Protein AF-A0A929P2H0-F1 (afdb_monomer)

pLDDT: mean 74.42, std 16.36, range [36.72, 94.62]

Sequence (175 aa):
MAKYNDKKLMIVMLRQLLLFMTLFAFQLANSSLHAADTVPVEVQMPGTQPGEAALESVTRCDNCHQADSPEVTIAHDWRGSMMSHAGRDPIFWATVAIAEQDFDGSGDLCIRCHTMAAWLDGRSTPTDGSALTIADAVPKHKWDESKFHRDVDFCGSCHDVSNPVVGDLAPNNGA

Solvent-accessible surface area (backbone atoms only — not comparable to full-atom values): 10375 Å² total; per-residue (Å²): 124,70,78,64,54,55,55,51,50,52,52,52,52,51,51,52,51,50,50,50,52,53,49,51,52,48,55,61,74,66,65,72,89,74,63,29,77,59,71,45,79,91,54,64,72,84,78,90,50,59,74,73,60,83,78,77,63,67,68,74,53,36,79,80,33,43,73,85,44,97,86,53,38,60,52,53,54,44,62,34,29,68,76,52,36,37,46,55,37,66,66,53,52,55,50,38,58,50,43,33,72,77,38,69,16,45,17,34,56,52,32,45,73,38,26,42,63,41,26,24,72,57,25,29,52,30,19,76,46,80,51,55,54,69,80,53,42,56,55,99,71,86,89,55,92,44,70,58,77,80,40,75,65,52,55,38,77,71,73,58,75,57,48,91,89,56,40,83,71,45,91,70,66,94,114

Structure (mmCIF, N/CA/C/O backbone):
data_AF-A0A929P2H0-F1
#
_entry.id   AF-A0A929P2H0-F1
#
loop_
_atom_site.group_PDB
_atom_site.id
_atom_site.type_symbol
_atom_site.label_atom_id
_atom_site.label_alt_id
_atom_site.label_comp_id
_atom_site.label_asym_id
_atom_site.label_entity_id
_atom_site.label_seq_id
_atom_site.pdbx_PDB_ins_code
_atom_site.Cartn_x
_atom_site.Cartn_y
_atom_site.Cartn_z
_atom_site.occupancy
_atom_site.B_iso_or_equiv
_atom_site.auth_seq_id
_atom_site.auth_comp_id
_atom_site.auth_asym_id
_atom_site.auth_atom_id
_atom_site.pdbx_PDB_model_num
ATOM 1 N N . MET A 1 1 ? 1.827 6.601 69.867 1.00 50.78 1 MET A N 1
ATOM 2 C CA . MET A 1 1 ? 0.865 7.092 68.850 1.00 50.78 1 MET A CA 1
ATOM 3 C C . MET A 1 1 ? 1.348 6.970 67.394 1.00 50.78 1 MET A C 1
ATOM 5 O O . MET A 1 1 ? 0.501 7.030 66.518 1.00 50.78 1 MET A O 1
ATOM 9 N N . ALA A 1 2 ? 2.631 6.704 67.095 1.00 55.69 2 ALA A N 1
ATOM 10 C CA . ALA A 1 2 ? 3.133 6.606 65.709 1.00 55.69 2 ALA A CA 1
ATOM 11 C C . ALA A 1 2 ? 2.610 5.395 64.890 1.00 55.69 2 ALA A C 1
ATOM 13 O O . ALA A 1 2 ? 2.230 5.546 63.736 1.00 55.69 2 ALA A O 1
ATOM 14 N N . LYS A 1 3 ? 2.457 4.214 65.510 1.00 52.88 3 LYS A N 1
ATOM 15 C CA . LYS A 1 3 ? 2.083 2.946 64.833 1.00 52.88 3 LYS A CA 1
ATOM 16 C C . LYS A 1 3 ? 0.684 2.907 64.180 1.00 52.88 3 LYS A C 1
ATOM 18 O O . LYS A 1 3 ? 0.404 2.007 63.392 1.00 52.88 3 LYS A O 1
ATOM 23 N N . TYR A 1 4 ? -0.223 3.820 64.548 1.00 52.56 4 TYR A N 1
ATOM 24 C CA . TYR A 1 4 ? -1.587 3.889 63.990 1.00 52.56 4 TYR A CA 1
ATOM 25 C C . TYR A 1 4 ? -1.632 4.673 62.666 1.00 52.56 4 TYR A C 1
ATOM 27 O O . TYR A 1 4 ? -2.486 4.401 61.822 1.00 52.56 4 TYR A O 1
ATOM 35 N N . ASN A 1 5 ? -0.682 5.594 62.457 1.00 62.22 5 ASN A N 1
ATOM 36 C CA . ASN A 1 5 ? -0.565 6.377 61.227 1.00 62.22 5 ASN A CA 1
ATOM 37 C C . ASN A 1 5 ? -0.009 5.540 60.066 1.00 62.22 5 ASN A C 1
ATOM 39 O O . ASN A 1 5 ? -0.516 5.648 58.954 1.00 62.22 5 ASN A O 1
ATOM 43 N N . ASP A 1 6 ? 0.931 4.631 60.338 1.00 69.94 6 ASP A N 1
ATOM 44 C CA . ASP A 1 6 ? 1.551 3.783 59.308 1.00 69.94 6 ASP A CA 1
ATOM 45 C C . ASP A 1 6 ? 0.556 2.800 58.683 1.00 69.94 6 ASP A C 1
ATOM 47 O O . ASP A 1 6 ? 0.552 2.587 57.474 1.00 69.94 6 ASP A O 1
ATOM 51 N N . LYS A 1 7 ? -0.358 2.239 59.486 1.00 74.81 7 LYS A N 1
ATOM 52 C CA . LYS A 1 7 ? -1.407 1.340 58.977 1.00 74.81 7 LYS A CA 1
ATOM 53 C C . LYS A 1 7 ? -2.409 2.077 58.092 1.00 74.81 7 LYS A C 1
ATOM 55 O O . LYS A 1 7 ? -2.827 1.537 57.073 1.00 74.81 7 LYS A O 1
ATOM 60 N N . LYS A 1 8 ? -2.789 3.305 58.463 1.00 77.19 8 LYS A N 1
ATOM 61 C CA . LYS A 1 8 ? -3.662 4.148 57.633 1.00 77.19 8 LYS A CA 1
ATOM 62 C C . LYS A 1 8 ? -2.970 4.538 56.331 1.00 77.19 8 LYS A C 1
ATOM 64 O O . LYS A 1 8 ? -3.594 4.432 55.281 1.00 77.19 8 LYS A O 1
ATOM 69 N N . LEU A 1 9 ? -1.694 4.913 56.395 1.00 78.31 9 LEU A N 1
ATOM 70 C CA . LEU A 1 9 ? -0.891 5.228 55.217 1.00 78.31 9 LEU A CA 1
ATOM 71 C C . LEU A 1 9 ? -0.779 4.016 54.280 1.00 78.31 9 LEU A C 1
ATOM 73 O O . LEU A 1 9 ? -1.055 4.137 53.093 1.00 78.31 9 LEU A O 1
ATOM 77 N N . MET A 1 10 ? -0.506 2.827 54.824 1.00 80.81 10 MET A N 1
ATOM 78 C CA . MET A 1 10 ? -0.434 1.578 54.061 1.00 80.81 10 MET A CA 1
ATOM 79 C C . MET A 1 10 ? -1.774 1.212 53.400 1.00 80.81 10 MET A C 1
ATOM 81 O O . MET A 1 10 ? -1.793 0.787 52.249 1.00 80.81 10 MET A O 1
ATOM 85 N N . ILE A 1 11 ? -2.906 1.421 54.083 1.00 85.25 11 ILE A N 1
ATOM 86 C CA . ILE A 1 11 ? -4.246 1.192 53.512 1.00 85.25 11 ILE A CA 1
ATOM 87 C C . ILE A 1 11 ? -4.551 2.193 52.387 1.00 85.25 11 ILE A C 1
ATOM 89 O O . ILE A 1 11 ? -5.137 1.808 51.375 1.00 85.25 11 ILE A O 1
ATOM 93 N N . VAL A 1 12 ? -4.158 3.462 52.536 1.00 84.00 12 VAL A N 1
ATOM 94 C CA . VAL A 1 12 ? -4.333 4.488 51.494 1.00 84.00 12 VAL A CA 1
ATOM 95 C C . VAL A 1 12 ? -3.476 4.166 50.268 1.00 84.00 12 VAL A C 1
ATOM 97 O O . VAL A 1 12 ? -3.999 4.178 49.156 1.00 84.00 12 VAL A O 1
ATOM 100 N N . MET A 1 13 ? -2.210 3.788 50.462 1.00 83.44 13 MET A N 1
ATOM 101 C CA . MET A 1 13 ? -1.314 3.377 49.375 1.00 83.44 13 MET A CA 1
ATOM 102 C C . MET A 1 13 ? -1.819 2.120 48.657 1.00 83.44 13 MET A C 1
ATOM 104 O O . MET A 1 13 ? -1.837 2.087 47.431 1.00 83.44 13 MET A O 1
ATOM 108 N N . LEU A 1 14 ? -2.297 1.111 49.395 1.00 86.88 14 LEU A N 1
ATOM 109 C CA . LEU A 1 14 ? -2.841 -0.116 48.807 1.00 86.88 14 LEU A CA 1
ATOM 110 C C . LEU A 1 14 ? -4.115 0.157 47.993 1.00 86.88 14 LEU A C 1
ATOM 112 O O . LEU A 1 14 ? -4.279 -0.394 46.910 1.00 86.88 14 LEU A O 1
ATOM 116 N N . ARG A 1 15 ? -4.998 1.045 48.471 1.00 88.50 15 ARG A N 1
ATOM 117 C CA . ARG A 1 15 ? -6.193 1.474 47.725 1.00 88.50 15 ARG A CA 1
ATOM 118 C C . ARG A 1 15 ? -5.843 2.236 46.451 1.00 88.50 15 ARG A C 1
ATOM 120 O O . ARG A 1 15 ? -6.464 1.987 45.426 1.00 88.50 15 ARG A O 1
ATOM 127 N N . GLN A 1 16 ? -4.866 3.140 46.508 1.00 85.69 16 GLN A N 1
ATOM 128 C CA . GLN A 1 16 ? -4.394 3.868 45.328 1.00 85.69 16 GLN A CA 1
ATOM 129 C C . GLN A 1 16 ? -3.758 2.922 44.307 1.00 85.69 16 GLN A C 1
ATOM 131 O O . GLN A 1 16 ? -4.067 3.020 43.125 1.00 85.69 16 GLN A O 1
ATOM 136 N N . LEU A 1 17 ? -2.943 1.965 44.760 1.00 89.56 17 LEU A N 1
ATOM 137 C CA . LEU A 1 17 ? -2.335 0.954 43.896 1.00 89.56 17 LEU A CA 1
ATOM 138 C C . LEU A 1 17 ? -3.397 0.077 43.216 1.00 89.56 17 LEU A C 1
ATOM 140 O O . LEU A 1 17 ? -3.324 -0.152 42.013 1.00 89.56 17 LEU A O 1
ATOM 144 N N . LEU A 1 18 ? -4.404 -0.374 43.973 1.00 92.44 18 LEU A N 1
ATOM 145 C CA . LEU A 1 18 ? -5.523 -1.151 43.438 1.00 92.44 18 LEU A CA 1
ATOM 146 C C . LEU A 1 18 ? -6.336 -0.339 42.424 1.00 92.44 18 LEU A C 1
ATOM 148 O O . LEU A 1 18 ? -6.634 -0.860 41.357 1.00 92.44 18 LEU A O 1
ATOM 152 N N . LEU A 1 19 ? -6.626 0.936 42.707 1.00 90.50 19 LEU A N 1
ATOM 153 C CA . LEU A 1 19 ? -7.308 1.836 41.769 1.00 90.50 19 LEU A CA 1
ATOM 154 C C . LEU A 1 19 ? -6.516 2.012 40.467 1.00 90.50 19 LEU A C 1
ATOM 156 O O . LEU A 1 19 ? -7.084 1.863 39.386 1.00 90.50 19 LEU A O 1
ATOM 160 N N . PHE A 1 20 ? -5.208 2.263 40.557 1.00 92.00 20 PHE A N 1
ATOM 161 C CA . PHE A 1 20 ? -4.336 2.371 39.385 1.00 92.00 20 PHE A CA 1
ATOM 162 C C . PHE A 1 20 ? -4.284 1.072 38.578 1.00 92.00 20 PHE A C 1
ATOM 164 O O . PHE A 1 20 ? -4.399 1.119 37.359 1.00 92.00 20 PHE A O 1
ATOM 171 N N . MET A 1 21 ? -4.168 -0.081 39.240 1.00 91.94 21 MET A N 1
ATOM 172 C CA . MET A 1 21 ? -4.187 -1.395 38.588 1.00 91.94 21 MET A CA 1
ATOM 173 C C . MET A 1 21 ? -5.524 -1.666 37.891 1.00 91.94 21 MET A C 1
ATOM 175 O O . MET A 1 21 ? -5.532 -2.156 36.766 1.00 91.94 21 MET A O 1
ATOM 179 N N . THR A 1 22 ? -6.652 -1.313 38.518 1.00 90.38 22 THR A N 1
ATOM 180 C CA . THR A 1 22 ? -7.980 -1.488 37.910 1.00 90.38 22 THR A CA 1
ATOM 181 C C . THR A 1 22 ? -8.211 -0.560 36.725 1.00 90.38 22 THR A C 1
ATOM 183 O O . THR A 1 22 ? -8.749 -1.008 35.719 1.00 90.38 22 THR A O 1
ATOM 186 N N . LEU A 1 23 ? -7.772 0.701 36.810 1.00 88.00 23 LEU A N 1
ATOM 187 C CA . LEU A 1 23 ? -7.834 1.637 35.688 1.00 88.00 23 LEU A CA 1
ATOM 188 C C . LEU A 1 23 ? -6.941 1.139 34.553 1.00 88.00 23 LEU A C 1
ATOM 190 O O . LEU A 1 23 ? -7.423 0.929 33.454 1.00 88.00 23 LEU A O 1
ATOM 194 N N . PHE A 1 24 ? -5.680 0.807 34.825 1.00 86.25 24 PHE A N 1
ATOM 195 C CA . PHE A 1 24 ? -4.769 0.290 33.805 1.00 86.25 24 PHE A CA 1
ATOM 196 C C . PHE A 1 24 ? -5.299 -0.980 33.115 1.00 86.25 24 PHE A C 1
ATOM 198 O O . PHE A 1 24 ? -5.269 -1.070 31.891 1.00 86.25 24 PHE A O 1
ATOM 205 N N . ALA A 1 25 ? -5.861 -1.926 33.874 1.00 85.81 25 ALA A N 1
ATOM 206 C CA . ALA A 1 25 ? -6.512 -3.109 33.312 1.00 85.81 25 ALA A CA 1
ATOM 207 C C . ALA A 1 25 ? -7.750 -2.756 32.465 1.00 85.81 25 ALA A C 1
ATOM 209 O O . ALA A 1 25 ? -7.977 -3.377 31.430 1.00 85.81 25 ALA A O 1
ATOM 210 N N . PHE A 1 26 ? -8.527 -1.745 32.864 1.00 82.69 26 PHE A N 1
ATOM 211 C CA . PHE A 1 26 ? -9.665 -1.245 32.092 1.00 82.69 26 PHE A CA 1
ATOM 212 C C . PHE A 1 26 ? -9.218 -0.551 30.796 1.00 82.69 26 PHE A C 1
ATOM 214 O O . PHE A 1 26 ? -9.792 -0.808 29.744 1.00 82.69 26 PHE A O 1
ATOM 221 N N . GLN A 1 27 ? -8.163 0.267 30.826 1.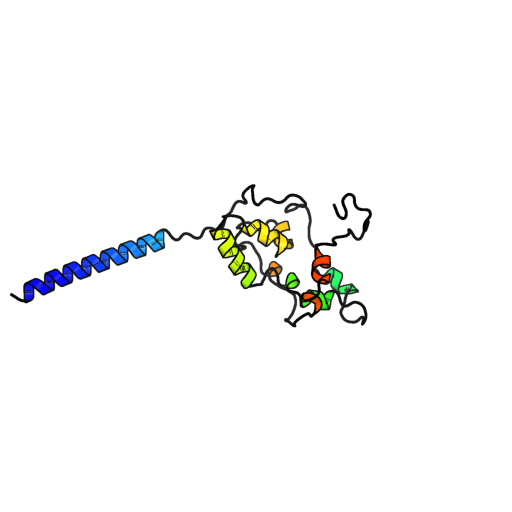00 79.00 27 GLN A N 1
ATOM 222 C CA . GLN A 1 27 ? -7.565 0.860 29.625 1.00 79.00 27 GLN A CA 1
ATOM 223 C C . GLN A 1 27 ? -7.057 -0.214 28.645 1.00 79.00 27 GLN A C 1
ATOM 225 O O . GLN A 1 27 ? -7.302 -0.103 27.444 1.00 79.00 27 GLN A O 1
ATOM 230 N N . LEU A 1 28 ? -6.403 -1.269 29.144 1.00 76.19 28 LEU A N 1
ATOM 231 C CA . LEU A 1 28 ? -5.947 -2.395 28.320 1.00 76.19 28 LEU A CA 1
ATOM 232 C C . LEU A 1 28 ? -7.109 -3.216 27.743 1.00 76.19 28 LEU A C 1
ATOM 234 O O . LEU A 1 28 ? -7.040 -3.659 26.605 1.00 76.19 28 LEU A O 1
ATOM 238 N N . ALA A 1 29 ? -8.197 -3.393 28.495 1.00 71.62 29 ALA A N 1
ATOM 239 C CA . ALA A 1 29 ? -9.371 -4.125 28.019 1.00 71.62 29 ALA A CA 1
ATOM 240 C C . ALA A 1 29 ? -10.164 -3.374 26.931 1.00 71.62 29 ALA A C 1
ATOM 242 O O . ALA A 1 29 ? -10.889 -4.007 26.171 1.00 71.62 29 ALA A O 1
ATOM 243 N N . ASN A 1 30 ? -10.037 -2.044 26.853 1.00 64.81 30 ASN A N 1
ATOM 244 C CA . ASN A 1 30 ? -10.739 -1.212 25.868 1.00 64.81 30 ASN A CA 1
ATOM 245 C C . ASN A 1 30 ? -9.857 -0.780 24.682 1.00 64.81 30 ASN A C 1
ATOM 247 O O . ASN A 1 30 ? -10.353 -0.127 23.769 1.00 64.81 30 ASN A O 1
ATOM 251 N N . SER A 1 31 ? -8.566 -1.126 24.660 1.00 60.53 31 SER A N 1
ATOM 252 C CA . SER A 1 31 ? -7.688 -0.844 23.516 1.00 60.53 31 SER A CA 1
ATOM 253 C C . SER A 1 31 ? -7.834 -1.950 22.476 1.00 60.53 31 SER A C 1
ATOM 255 O O . SER A 1 31 ? -7.019 -2.860 22.377 1.00 60.53 31 SER A O 1
ATOM 257 N N . SER A 1 32 ? -8.921 -1.885 21.713 1.00 58.69 32 SER A N 1
ATOM 258 C CA . SER A 1 32 ? -9.098 -2.736 20.542 1.00 58.69 32 SER A CA 1
ATOM 259 C C . SER A 1 32 ? -8.704 -1.950 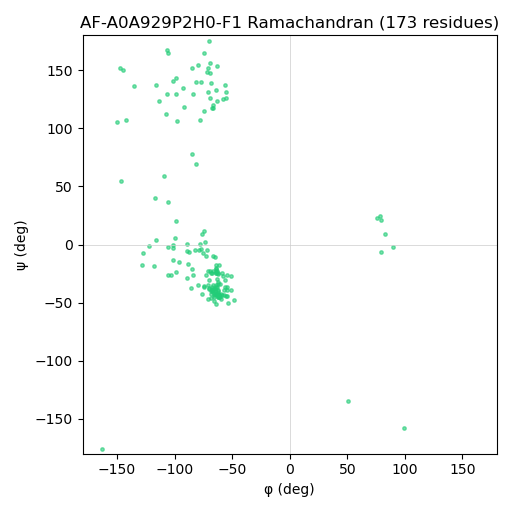19.293 1.00 58.69 32 SER A C 1
ATOM 261 O O . SER A 1 32 ? -9.448 -1.063 18.886 1.00 58.69 32 SER A O 1
ATOM 263 N N . LEU A 1 33 ? -7.546 -2.254 18.697 1.00 61.38 33 LEU A N 1
ATOM 264 C CA . LEU A 1 33 ? -7.305 -1.924 17.289 1.00 61.38 33 LEU A CA 1
ATOM 265 C C . LEU A 1 33 ? -8.043 -2.982 16.467 1.00 61.38 33 LEU A C 1
ATOM 267 O O . LEU A 1 33 ? -7.626 -4.139 16.452 1.00 61.38 33 LEU A O 1
ATOM 271 N N . HIS A 1 34 ? -9.147 -2.599 15.838 1.00 71.50 34 HIS A N 1
ATOM 272 C CA . HIS A 1 34 ? -9.742 -3.383 14.763 1.00 71.50 34 HIS A CA 1
ATOM 273 C C . HIS A 1 34 ? -9.447 -2.644 13.467 1.00 71.50 34 HIS A C 1
ATOM 275 O O . HIS A 1 34 ? -9.651 -1.437 13.403 1.00 71.50 34 HIS A O 1
ATOM 281 N N . ALA A 1 35 ? -8.923 -3.364 12.484 1.00 80.38 35 ALA A N 1
ATOM 282 C CA . ALA A 1 35 ? -8.864 -2.873 11.120 1.00 80.38 35 ALA A CA 1
ATOM 283 C C . ALA A 1 35 ? -10.275 -2.869 10.527 1.00 80.38 35 ALA A C 1
ATOM 285 O O . ALA A 1 35 ? -11.089 -3.726 10.892 1.00 80.38 35 ALA A O 1
ATOM 286 N N . ALA A 1 36 ? -10.565 -1.938 9.621 1.00 87.12 36 ALA A N 1
ATOM 287 C CA . ALA A 1 36 ? -11.866 -1.916 8.976 1.00 87.12 36 ALA A CA 1
ATOM 288 C C . ALA A 1 36 ? -12.012 -3.125 8.041 1.00 87.12 36 ALA A C 1
ATOM 290 O O . ALA A 1 36 ? -11.211 -3.355 7.131 1.00 87.12 36 ALA A O 1
ATOM 291 N N . ASP A 1 37 ? -13.086 -3.884 8.240 1.00 89.56 37 ASP A N 1
ATOM 292 C CA . ASP A 1 37 ? -13.472 -4.989 7.354 1.00 89.56 37 ASP A CA 1
ATOM 293 C C . ASP A 1 37 ? -14.394 -4.522 6.213 1.00 89.56 37 ASP A C 1
ATOM 295 O O . ASP A 1 37 ? -14.758 -5.299 5.329 1.00 89.56 37 ASP A O 1
ATOM 299 N N . THR A 1 38 ? -14.809 -3.252 6.229 1.00 91.06 38 THR A N 1
ATOM 300 C CA . THR A 1 38 ? -15.711 -2.663 5.234 1.00 91.06 38 THR A CA 1
ATOM 301 C C . THR A 1 38 ? -15.210 -1.302 4.786 1.00 91.06 38 THR A C 1
ATOM 303 O O . THR A 1 38 ? -14.857 -0.478 5.623 1.00 91.06 38 THR A O 1
ATOM 306 N N . VAL A 1 39 ? -15.265 -1.040 3.481 1.00 92.75 39 VAL A N 1
ATOM 307 C CA . VAL A 1 39 ? -14.837 0.232 2.885 1.00 92.75 39 VAL A CA 1
ATOM 308 C C . VAL A 1 39 ? -16.027 1.201 2.792 1.00 92.75 39 VAL A C 1
ATOM 310 O O . VAL A 1 39 ? -16.999 0.882 2.091 1.00 92.75 39 VAL A O 1
ATOM 313 N N . PRO A 1 40 ? -15.989 2.373 3.455 1.00 92.25 40 PRO A N 1
ATOM 314 C CA . PRO A 1 40 ? -17.058 3.370 3.382 1.00 92.25 40 PRO A CA 1
ATOM 315 C C . PRO A 1 40 ? -17.254 3.929 1.969 1.00 92.25 40 PRO A C 1
ATOM 317 O O . PRO A 1 40 ? -16.320 3.980 1.168 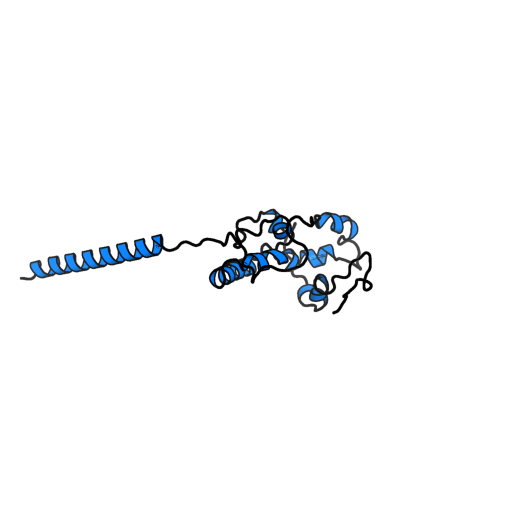1.00 92.25 40 PRO A O 1
ATOM 320 N N . VAL A 1 41 ? -18.466 4.393 1.657 1.00 92.19 41 VAL A N 1
ATOM 321 C CA . VAL A 1 41 ? -18.809 4.904 0.315 1.00 92.19 41 VAL A CA 1
ATOM 322 C C . VAL A 1 41 ? -18.013 6.154 -0.064 1.00 92.19 41 VAL A C 1
ATOM 324 O O . VAL A 1 41 ? -17.809 6.413 -1.244 1.00 92.19 41 VAL A O 1
ATOM 327 N N . GLU A 1 42 ? -17.532 6.904 0.926 1.00 93.12 42 GLU A N 1
ATOM 328 C CA . GLU A 1 42 ? -16.679 8.080 0.756 1.00 93.12 42 GLU A CA 1
ATOM 329 C C . GLU A 1 42 ? -15.269 7.728 0.254 1.00 93.12 42 GLU A C 1
ATOM 331 O O . GLU A 1 42 ? -14.600 8.584 -0.320 1.00 93.12 42 GLU A O 1
ATOM 336 N N . VAL A 1 43 ? -14.821 6.484 0.466 1.00 88.94 43 VAL A N 1
ATOM 337 C CA . VAL A 1 43 ? -13.487 5.983 0.081 1.00 88.94 43 VAL A CA 1
ATOM 338 C C . VAL A 1 43 ? -13.539 5.200 -1.233 1.00 88.94 43 VAL A C 1
ATOM 340 O O . VAL A 1 43 ? -12.539 5.097 -1.943 1.00 88.94 43 VAL A O 1
ATOM 343 N N . GLN A 1 44 ? -14.707 4.662 -1.590 1.00 87.06 44 GLN A N 1
ATOM 344 C CA . GLN A 1 44 ? -14.884 3.856 -2.795 1.00 87.06 44 GLN A CA 1
ATOM 345 C C . GLN A 1 44 ? -14.611 4.669 -4.066 1.00 87.06 44 GLN A C 1
ATOM 347 O O . GLN A 1 44 ? -15.256 5.680 -4.344 1.00 87.06 44 GLN A O 1
ATOM 352 N N . MET A 1 45 ? -13.676 4.177 -4.881 1.00 81.44 45 MET A N 1
ATOM 353 C CA . MET A 1 45 ? -13.283 4.819 -6.135 1.00 81.44 45 MET A CA 1
ATOM 354 C C . MET A 1 45 ? -13.922 4.139 -7.355 1.00 81.44 45 MET A C 1
ATOM 356 O O . MET A 1 45 ? -13.973 2.903 -7.422 1.00 81.44 45 MET A O 1
ATOM 360 N N . PRO A 1 46 ? -14.359 4.915 -8.366 1.00 82.75 46 PRO A N 1
ATOM 361 C CA . PRO A 1 46 ? -14.838 4.363 -9.631 1.00 82.75 46 PRO A CA 1
ATOM 362 C C . PRO A 1 46 ? -13.689 3.758 -10.463 1.00 82.75 46 PRO A C 1
ATOM 364 O O . PRO A 1 46 ? -12.512 3.875 -10.123 1.00 82.75 46 PRO A O 1
ATOM 367 N N . GLY A 1 47 ? -14.033 3.129 -11.592 1.00 82.50 47 GLY A N 1
ATOM 368 C CA . GLY A 1 47 ? -13.081 2.483 -12.508 1.00 82.50 47 GLY A CA 1
ATOM 369 C C . GLY A 1 47 ? -13.009 0.973 -12.296 1.00 82.50 47 GLY A C 1
ATOM 370 O O . GLY A 1 47 ? -13.947 0.400 -11.749 1.00 82.50 47 GLY A O 1
ATOM 371 N N . THR A 1 48 ? -11.909 0.344 -12.720 1.00 82.56 48 THR A N 1
ATOM 372 C CA . THR A 1 48 ? -11.683 -1.101 -12.546 1.00 82.56 48 THR A CA 1
ATOM 373 C C . THR A 1 48 ? -11.796 -1.494 -11.076 1.00 82.56 48 THR A C 1
ATOM 375 O O . THR A 1 48 ? -11.187 -0.839 -10.221 1.00 82.56 48 THR A O 1
ATOM 378 N N . GLN A 1 49 ? -12.573 -2.540 -10.808 1.00 90.19 49 GLN A N 1
ATOM 379 C CA . GLN A 1 49 ? -12.858 -3.082 -9.480 1.00 90.19 49 GLN A CA 1
ATOM 380 C C . GLN A 1 49 ? -12.108 -4.395 -9.212 1.00 90.19 49 GLN A C 1
ATOM 382 O O . GLN A 1 49 ? -11.600 -5.023 -10.152 1.00 90.19 49 GLN A O 1
ATOM 387 N N . PRO A 1 50 ? -12.023 -4.838 -7.943 1.00 88.12 50 PRO A N 1
ATOM 388 C CA . PRO A 1 50 ? -11.420 -6.121 -7.618 1.00 88.12 50 PRO A CA 1
ATOM 389 C C . PRO A 1 50 ? -12.097 -7.269 -8.374 1.00 88.12 50 PRO A C 1
ATOM 391 O O . PRO A 1 50 ? -13.320 -7.318 -8.506 1.00 88.12 50 PRO A O 1
ATOM 394 N N . GLY A 1 51 ? -11.292 -8.188 -8.901 1.00 87.12 51 GLY A N 1
ATOM 395 C CA . GLY A 1 51 ? -11.739 -9.318 -9.716 1.00 87.12 51 GLY A CA 1
ATOM 396 C C . GLY A 1 51 ? -12.047 -8.999 -11.184 1.00 87.12 51 GLY A C 1
ATOM 397 O O . GLY A 1 51 ? -12.279 -9.930 -11.954 1.00 87.12 51 GLY A O 1
ATOM 398 N N . GLU A 1 52 ? -12.023 -7.731 -11.612 1.00 81.88 52 GLU A N 1
ATOM 399 C CA . GLU A 1 52 ? -12.286 -7.361 -13.015 1.00 81.88 52 GLU A CA 1
ATOM 400 C C . GLU A 1 52 ? -11.043 -7.448 -13.912 1.00 81.88 52 GLU A C 1
ATOM 402 O O . GLU A 1 52 ? -11.162 -7.560 -15.134 1.00 81.88 52 GLU A O 1
ATOM 407 N N . ALA A 1 53 ? -9.845 -7.407 -13.324 1.00 78.44 53 ALA A N 1
ATOM 408 C CA . ALA A 1 53 ? -8.578 -7.494 -14.039 1.00 78.44 53 ALA A CA 1
ATOM 409 C C . ALA A 1 53 ? -7.528 -8.256 -13.225 1.00 78.44 53 ALA A C 1
ATOM 411 O O . ALA A 1 53 ? -7.516 -8.199 -11.998 1.00 78.44 53 ALA A O 1
ATOM 412 N N . ALA A 1 54 ? -6.615 -8.926 -13.928 1.00 76.50 54 ALA A N 1
ATOM 413 C CA . ALA A 1 54 ? -5.456 -9.585 -13.341 1.00 76.50 54 ALA A CA 1
ATOM 414 C C . ALA A 1 54 ? -4.173 -8.925 -13.853 1.00 76.50 54 ALA A C 1
ATOM 416 O O . ALA A 1 54 ? -4.051 -8.634 -15.046 1.00 76.50 54 ALA A O 1
ATOM 417 N N . LEU A 1 55 ? -3.215 -8.702 -12.953 1.00 73.88 55 LEU A N 1
ATOM 418 C CA . LEU A 1 55 ? -1.912 -8.147 -13.308 1.00 73.88 55 LEU A CA 1
ATOM 419 C C . LEU A 1 55 ? -0.905 -9.265 -13.580 1.00 73.88 55 LEU A C 1
ATOM 421 O O . LEU A 1 55 ? -0.772 -10.223 -12.821 1.00 73.88 55 LEU A O 1
ATOM 425 N N . GLU A 1 56 ? -0.163 -9.115 -14.671 1.00 74.75 56 GLU A N 1
ATOM 426 C CA . GLU A 1 56 ? 0.957 -9.988 -15.007 1.00 74.75 56 GLU A CA 1
ATOM 427 C C . GLU A 1 56 ? 2.207 -9.604 -14.206 1.00 74.75 56 GLU A C 1
ATOM 429 O O . GLU A 1 56 ? 2.395 -8.456 -13.798 1.00 74.75 56 GLU A O 1
ATOM 434 N N . SER A 1 57 ? 3.111 -10.564 -13.998 1.00 74.62 57 SER A N 1
ATOM 435 C CA . SER A 1 57 ? 4.370 -10.266 -13.314 1.00 74.62 57 SER A CA 1
ATOM 436 C C . SER A 1 57 ? 5.260 -9.372 -14.176 1.00 74.62 57 SER A C 1
ATOM 438 O O . SER A 1 57 ? 5.463 -9.658 -15.356 1.00 74.62 57 SER A O 1
ATOM 440 N N . VAL A 1 58 ? 5.916 -8.387 -13.551 1.00 69.38 58 VAL A N 1
ATOM 441 C CA . VAL A 1 58 ? 6.914 -7.515 -14.202 1.00 69.38 58 VAL A CA 1
ATOM 442 C C . VAL A 1 58 ? 8.006 -8.289 -14.953 1.00 69.38 58 VAL A C 1
ATOM 444 O O . VAL A 1 58 ? 8.503 -7.834 -15.975 1.00 69.38 58 VAL A O 1
ATOM 447 N N . THR A 1 59 ? 8.306 -9.524 -14.537 1.00 69.56 59 THR A N 1
ATOM 448 C CA . THR A 1 59 ? 9.267 -10.409 -15.217 1.00 69.56 59 THR A CA 1
ATOM 449 C C . THR A 1 59 ? 8.897 -10.710 -16.676 1.00 69.56 59 THR A C 1
ATOM 451 O O . THR A 1 59 ? 9.773 -11.000 -17.488 1.00 69.56 59 THR A O 1
ATOM 454 N N . ARG A 1 60 ? 7.612 -10.612 -17.036 1.00 69.75 60 ARG A N 1
ATOM 455 C CA . ARG A 1 60 ? 7.143 -10.763 -18.415 1.00 69.75 60 ARG A CA 1
ATOM 456 C C . ARG A 1 60 ? 7.494 -9.573 -19.300 1.00 69.75 60 ARG A C 1
ATOM 458 O O . ARG A 1 60 ? 7.602 -9.758 -20.501 1.00 69.75 60 ARG A O 1
ATOM 465 N N . CYS A 1 61 ? 7.661 -8.393 -18.712 1.00 69.12 61 CYS A N 1
ATOM 466 C CA . CYS A 1 61 ? 8.137 -7.188 -19.387 1.00 69.12 61 CYS A CA 1
ATOM 467 C C . CYS A 1 61 ? 9.668 -7.166 -19.389 1.00 69.12 61 CYS A C 1
ATOM 469 O O . CYS A 1 61 ? 10.302 -6.783 -20.371 1.00 69.12 61 CYS A O 1
ATOM 471 N N . ASP A 1 62 ? 10.257 -7.635 -18.286 1.00 67.69 62 ASP A N 1
ATOM 472 C CA . ASP A 1 62 ? 11.698 -7.696 -18.111 1.00 67.69 62 ASP A CA 1
ATOM 473 C C . ASP A 1 62 ? 12.365 -8.484 -19.227 1.00 67.69 62 ASP A C 1
ATOM 475 O O . ASP A 1 62 ? 13.418 -8.067 -19.653 1.00 67.69 62 ASP A O 1
ATOM 479 N N . ASN A 1 63 ? 11.774 -9.564 -19.745 1.00 69.38 63 ASN A N 1
ATOM 480 C CA . ASN A 1 63 ? 12.396 -10.409 -20.774 1.00 69.38 63 ASN A CA 1
ATOM 481 C C . ASN A 1 63 ? 12.863 -9.662 -22.046 1.00 69.38 63 ASN A C 1
ATOM 483 O O . ASN A 1 63 ? 13.790 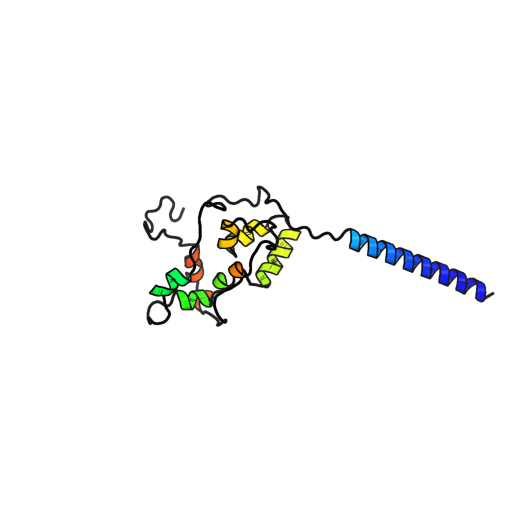-10.133 -22.705 1.00 69.38 63 ASN A O 1
ATOM 487 N N . CYS A 1 64 ? 12.245 -8.523 -22.375 1.00 71.38 64 CYS A N 1
ATOM 488 C CA . CYS A 1 64 ? 12.552 -7.693 -23.538 1.00 71.38 64 CYS A CA 1
ATOM 489 C C . CYS A 1 64 ? 13.030 -6.282 -23.156 1.00 71.38 64 CYS A C 1
ATOM 491 O O . CYS A 1 64 ? 13.668 -5.631 -23.976 1.00 71.38 64 CYS A O 1
ATOM 493 N N . HIS A 1 65 ? 12.771 -5.820 -21.929 1.00 71.19 65 HIS A N 1
ATOM 494 C CA . HIS A 1 65 ? 13.162 -4.494 -21.429 1.00 71.19 65 HIS A CA 1
ATOM 495 C C . HIS A 1 65 ? 14.341 -4.551 -20.432 1.00 71.19 65 HIS A C 1
ATOM 497 O O . HIS A 1 65 ? 14.366 -3.814 -19.442 1.00 71.19 65 HIS A O 1
ATOM 503 N N . GLN A 1 66 ? 15.305 -5.453 -20.666 1.00 64.88 66 GLN A N 1
ATOM 504 C CA . GLN A 1 66 ? 16.478 -5.659 -19.802 1.00 64.88 66 GLN A CA 1
ATOM 505 C C . GLN A 1 66 ? 17.547 -4.555 -19.925 1.00 64.88 66 GLN A C 1
ATOM 507 O O . GLN A 1 66 ? 17.549 -3.731 -20.835 1.00 64.88 66 GLN A O 1
ATOM 512 N N . ALA A 1 67 ? 18.455 -4.552 -18.942 1.00 55.53 67 ALA A N 1
ATOM 513 C CA . ALA A 1 67 ? 19.493 -3.551 -18.679 1.00 55.53 67 ALA A CA 1
ATOM 514 C C . ALA A 1 67 ? 20.704 -3.580 -19.643 1.00 55.53 67 ALA A C 1
ATOM 516 O O . ALA A 1 67 ? 21.733 -2.973 -19.361 1.00 55.53 67 ALA A O 1
ATOM 517 N N . ASP A 1 68 ? 20.620 -4.320 -20.742 1.00 58.28 68 ASP A N 1
ATOM 518 C CA . ASP A 1 68 ? 21.697 -4.585 -21.699 1.00 58.28 68 ASP A CA 1
ATOM 519 C C . ASP A 1 68 ? 21.608 -3.740 -22.983 1.00 58.28 68 ASP A C 1
ATOM 521 O O . ASP A 1 68 ? 22.511 -3.808 -23.819 1.00 58.28 68 ASP A O 1
ATOM 525 N N . SER A 1 69 ? 20.592 -2.875 -23.114 1.00 53.94 69 SER A N 1
ATOM 526 C CA . SER A 1 69 ? 20.564 -1.817 -24.133 1.00 53.94 69 SER A CA 1
ATOM 527 C C . SER A 1 69 ? 20.992 -0.464 -23.532 1.00 53.94 69 SER A C 1
ATOM 529 O O . SER A 1 69 ? 20.456 -0.072 -22.495 1.00 53.94 69 SER A O 1
ATOM 531 N N . PRO A 1 70 ? 21.948 0.264 -24.140 1.00 54.94 70 PRO A N 1
ATOM 532 C CA . PRO A 1 70 ? 22.436 1.538 -23.608 1.00 54.94 70 PRO A CA 1
ATOM 533 C C . PRO A 1 70 ? 21.448 2.708 -23.764 1.00 54.94 70 PRO A C 1
ATOM 535 O O . PRO A 1 70 ? 21.685 3.764 -23.182 1.00 54.94 70 PRO A O 1
ATOM 538 N N . GLU A 1 71 ? 20.354 2.540 -24.517 1.00 54.97 71 GLU A N 1
ATOM 539 C CA . GLU A 1 71 ? 19.365 3.599 -24.761 1.00 54.97 71 GLU A CA 1
ATOM 540 C C . GLU A 1 71 ? 18.056 3.473 -23.955 1.00 54.97 71 GLU A C 1
ATOM 542 O O . GLU A 1 71 ? 17.420 4.498 -23.718 1.00 54.97 71 GLU A O 1
ATOM 547 N N . VAL A 1 72 ? 17.623 2.274 -23.527 1.00 54.50 72 VAL A N 1
ATOM 548 C CA . VAL A 1 72 ? 16.348 2.096 -22.796 1.00 54.50 72 VAL A CA 1
ATOM 549 C C . VAL A 1 72 ? 16.482 1.045 -21.694 1.00 54.50 72 VAL A C 1
ATOM 551 O O . VAL A 1 72 ? 16.500 -0.159 -21.947 1.00 54.50 72 VAL A O 1
ATOM 554 N N . THR A 1 73 ? 16.512 1.506 -20.445 1.00 62.28 73 THR A N 1
ATOM 555 C CA . THR A 1 73 ? 16.732 0.689 -19.242 1.00 62.28 73 THR A CA 1
ATOM 556 C C . THR A 1 73 ? 15.525 0.697 -18.298 1.00 62.28 73 THR A C 1
ATOM 558 O O . THR A 1 73 ? 15.682 0.703 -17.080 1.00 62.28 73 THR A O 1
ATOM 561 N N . ILE A 1 74 ? 14.301 0.643 -18.843 1.00 65.44 74 ILE A N 1
ATOM 562 C CA . ILE A 1 74 ? 13.036 0.774 -18.084 1.00 65.44 74 ILE A CA 1
ATOM 563 C C . ILE A 1 74 ? 13.011 -0.131 -16.849 1.00 65.44 74 ILE A C 1
ATOM 565 O O . ILE A 1 74 ? 12.707 0.320 -15.747 1.00 65.44 74 ILE A O 1
ATOM 569 N N . ALA A 1 75 ? 13.367 -1.407 -17.007 1.00 67.62 75 ALA A N 1
ATOM 570 C CA . ALA A 1 75 ? 13.329 -2.338 -15.891 1.00 67.62 75 ALA A CA 1
ATOM 571 C C . ALA A 1 75 ? 14.420 -2.045 -14.845 1.00 67.62 75 ALA A C 1
ATOM 573 O O . ALA A 1 75 ? 14.238 -2.333 -13.667 1.00 67.62 75 ALA A O 1
ATOM 574 N N . HIS A 1 76 ? 15.574 -1.511 -15.239 1.00 70.19 76 HIS A N 1
ATOM 575 C CA . HIS A 1 76 ? 16.621 -1.124 -14.292 1.00 70.19 76 HIS A CA 1
ATOM 576 C C . HIS A 1 76 ? 16.195 0.113 -13.489 1.00 70.19 76 HIS A C 1
ATOM 578 O O . HIS A 1 76 ? 16.251 0.105 -12.259 1.00 70.19 76 HIS A O 1
ATOM 584 N N . ASP A 1 77 ? 15.680 1.133 -14.171 1.00 71.00 77 ASP A N 1
ATOM 585 C CA . ASP A 1 77 ? 15.361 2.421 -13.554 1.00 71.00 77 ASP A CA 1
ATOM 586 C C . ASP A 1 77 ? 14.095 2.351 -12.693 1.00 71.00 77 ASP A C 1
ATOM 588 O O . ASP A 1 77 ? 14.050 2.940 -11.609 1.00 71.00 77 ASP A O 1
ATOM 592 N N . TRP A 1 78 ? 13.102 1.557 -13.114 1.00 71.00 78 TRP A N 1
ATOM 593 C CA . TRP A 1 78 ? 11.906 1.284 -12.319 1.00 71.00 78 TRP A CA 1
ATOM 594 C C . TRP A 1 78 ? 12.216 0.473 -11.059 1.00 71.00 78 TRP A C 1
ATOM 596 O O . TRP A 1 78 ? 11.637 0.757 -10.014 1.00 71.00 78 TRP A O 1
ATOM 606 N N . ARG A 1 79 ? 13.123 -0.513 -11.108 1.00 72.12 79 ARG A N 1
ATOM 607 C CA . ARG A 1 79 ? 13.428 -1.377 -9.945 1.00 72.12 79 ARG A CA 1
ATOM 608 C C . ARG A 1 79 ? 14.133 -0.655 -8.806 1.00 72.12 79 ARG A C 1
ATOM 610 O O . ARG A 1 79 ? 14.049 -1.101 -7.664 1.00 72.12 79 ARG A O 1
ATOM 617 N N . GLY A 1 80 ? 14.828 0.436 -9.110 1.00 69.00 80 GLY A N 1
ATOM 618 C CA . GLY A 1 80 ? 15.343 1.342 -8.092 1.00 69.00 80 GLY A CA 1
ATOM 619 C C . GLY A 1 80 ? 14.265 2.253 -7.517 1.00 69.00 80 GLY A C 1
ATOM 620 O O . GLY A 1 80 ? 14.588 3.039 -6.632 1.00 69.00 80 GLY A O 1
ATOM 621 N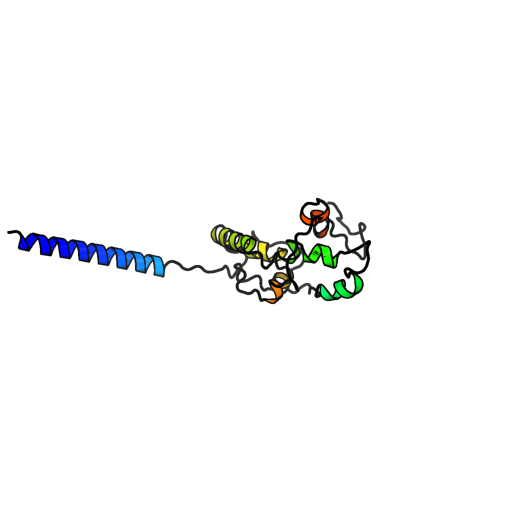 N . SER A 1 81 ? 13.020 2.196 -8.022 1.00 72.12 81 SER A N 1
ATOM 622 C CA . SER A 1 81 ? 12.037 3.233 -7.750 1.00 72.12 81 SER A CA 1
ATOM 623 C C . SER A 1 81 ? 11.259 3.071 -6.435 1.00 72.12 81 SER A C 1
ATOM 625 O O . SER A 1 81 ? 10.983 1.951 -6.008 1.00 72.12 81 SER A O 1
ATOM 627 N N . MET A 1 82 ? 10.798 4.175 -5.844 1.00 75.56 82 MET A N 1
ATOM 628 C CA . MET A 1 82 ? 9.840 4.248 -4.746 1.00 75.56 82 MET A CA 1
ATOM 629 C C . MET A 1 82 ? 8.576 3.490 -5.120 1.00 75.56 82 MET A C 1
ATOM 631 O O . MET A 1 82 ? 8.015 2.792 -4.286 1.00 75.56 82 MET A O 1
ATOM 635 N N . MET A 1 83 ? 8.171 3.554 -6.391 1.00 79.50 83 MET A N 1
ATOM 636 C CA . MET A 1 83 ? 6.981 2.860 -6.864 1.00 79.50 83 MET A CA 1
ATOM 637 C C . MET A 1 83 ? 7.160 1.346 -6.892 1.00 79.50 83 MET A C 1
ATOM 639 O O . MET A 1 83 ? 6.277 0.614 -6.460 1.00 79.50 83 MET A O 1
ATOM 643 N N . SER A 1 84 ? 8.348 0.856 -7.253 1.00 76.50 84 SER A N 1
ATOM 644 C CA . SER A 1 84 ? 8.679 -0.566 -7.081 1.00 76.50 84 SER A CA 1
ATOM 645 C C . SER A 1 84 ? 8.773 -1.003 -5.611 1.00 76.50 84 SER A C 1
ATOM 647 O O . SER A 1 84 ? 8.917 -2.190 -5.318 1.00 76.50 84 SER A O 1
ATOM 649 N N . HIS A 1 85 ? 8.749 -0.061 -4.665 1.00 76.25 85 HIS A N 1
ATOM 650 C CA . HIS A 1 85 ? 8.832 -0.307 -3.225 1.00 76.25 85 HIS A CA 1
ATOM 651 C C . HIS A 1 85 ? 7.568 0.115 -2.468 1.00 76.25 85 HIS A C 1
ATOM 653 O O . HIS A 1 85 ? 7.541 -0.027 -1.246 1.00 76.25 85 HIS A O 1
ATOM 659 N N . ALA A 1 86 ? 6.530 0.571 -3.173 1.00 84.12 86 ALA A N 1
ATOM 660 C CA . ALA A 1 86 ? 5.343 1.185 -2.590 1.00 84.12 86 ALA A CA 1
ATOM 661 C C . ALA A 1 86 ? 4.679 0.299 -1.523 1.00 84.12 86 ALA A C 1
ATOM 663 O O . ALA A 1 86 ? 4.398 0.775 -0.428 1.00 84.12 86 ALA A O 1
ATOM 664 N N . GLY A 1 87 ? 4.535 -1.003 -1.792 1.00 85.62 87 GLY A N 1
ATOM 665 C CA . GLY A 1 87 ? 3.909 -1.962 -0.876 1.00 85.62 87 GLY A CA 1
ATOM 666 C C . GLY A 1 87 ? 4.747 -2.402 0.327 1.00 85.62 87 GLY A C 1
ATOM 667 O O . GLY A 1 87 ? 4.243 -3.098 1.206 1.00 85.62 87 GLY A O 1
ATOM 668 N N . ARG A 1 88 ? 6.029 -2.024 0.401 1.00 83.88 88 ARG A N 1
ATOM 669 C CA . ARG A 1 88 ? 6.935 -2.415 1.503 1.00 83.88 88 ARG A CA 1
ATOM 670 C C . ARG A 1 88 ? 7.551 -1.257 2.260 1.00 83.88 88 ARG A C 1
ATOM 672 O O . ARG A 1 88 ? 8.354 -1.488 3.163 1.00 83.88 88 ARG A O 1
ATOM 679 N N . ASP A 1 89 ? 7.248 -0.037 1.847 1.00 87.31 89 ASP A N 1
ATOM 680 C CA . ASP A 1 89 ? 7.790 1.150 2.476 1.00 87.31 89 ASP A CA 1
ATOM 681 C C . ASP A 1 89 ? 7.231 1.271 3.910 1.00 87.31 89 ASP A C 1
ATOM 683 O O . ASP A 1 89 ? 6.018 1.392 4.094 1.00 87.31 89 ASP A O 1
ATOM 687 N N . PRO A 1 90 ? 8.078 1.221 4.956 1.00 85.75 90 PRO A N 1
ATOM 688 C CA . PRO A 1 90 ? 7.610 1.373 6.329 1.00 85.75 90 PRO A CA 1
ATOM 689 C C . PRO A 1 90 ? 7.021 2.763 6.603 1.00 85.75 90 PRO A C 1
ATOM 691 O O . PRO A 1 90 ? 6.198 2.894 7.507 1.00 85.75 90 PRO A O 1
ATOM 694 N N . ILE A 1 91 ? 7.412 3.795 5.843 1.00 87.62 91 ILE A N 1
ATOM 695 C CA . ILE A 1 91 ? 6.821 5.132 5.960 1.00 87.62 91 ILE A CA 1
ATOM 696 C C . ILE A 1 91 ? 5.378 5.093 5.459 1.00 87.62 91 ILE A C 1
ATOM 698 O O . ILE A 1 91 ? 4.487 5.563 6.163 1.00 87.62 91 ILE A O 1
ATOM 702 N N . PHE A 1 92 ? 5.134 4.464 4.307 1.00 88.12 92 PHE A N 1
ATOM 703 C CA . PHE A 1 92 ? 3.784 4.231 3.793 1.00 88.12 92 PHE A CA 1
ATOM 704 C C . PHE A 1 92 ? 2.901 3.520 4.829 1.00 88.12 92 PHE A C 1
ATOM 706 O O . PHE A 1 92 ? 1.827 4.017 5.166 1.00 88.12 92 PHE A O 1
ATOM 713 N N . TRP A 1 93 ? 3.372 2.421 5.420 1.00 91.56 93 TRP A N 1
ATOM 714 C CA . TRP A 1 93 ? 2.575 1.682 6.405 1.00 91.56 93 TRP A CA 1
ATOM 715 C C . TRP A 1 93 ? 2.321 2.463 7.696 1.00 91.56 93 TRP A C 1
ATOM 717 O O . TRP A 1 93 ? 1.231 2.380 8.259 1.00 91.56 93 TRP A O 1
ATOM 727 N N . ALA A 1 94 ? 3.278 3.283 8.136 1.00 89.94 94 ALA A N 1
ATOM 728 C CA . ALA A 1 94 ? 3.046 4.202 9.244 1.00 89.94 94 ALA A CA 1
ATOM 729 C C . ALA A 1 94 ? 1.954 5.230 8.903 1.00 89.94 94 ALA A C 1
ATOM 731 O O . ALA A 1 94 ? 1.111 5.523 9.747 1.00 89.94 94 ALA A O 1
ATOM 732 N N . THR A 1 95 ? 1.934 5.751 7.672 1.00 92.31 95 THR A N 1
ATOM 733 C CA . THR A 1 95 ? 0.893 6.696 7.244 1.00 92.31 95 THR A CA 1
ATOM 734 C C . THR A 1 95 ? -0.476 6.047 7.090 1.00 92.31 95 THR A C 1
ATOM 736 O O . THR A 1 95 ? -1.455 6.655 7.509 1.00 92.31 95 THR A O 1
ATOM 739 N N . VAL A 1 96 ? -0.556 4.812 6.580 1.00 90.81 96 VAL A N 1
ATOM 740 C CA . VAL A 1 96 ? -1.821 4.060 6.501 1.00 90.81 96 VAL A CA 1
ATOM 741 C C . VAL A 1 96 ? -2.378 3.826 7.900 1.00 90.81 96 VAL A C 1
ATOM 743 O O . VAL A 1 96 ? -3.553 4.072 8.135 1.00 90.81 96 VAL A O 1
ATOM 746 N N . ALA A 1 97 ? -1.529 3.450 8.859 1.00 91.56 97 ALA A N 1
ATOM 747 C CA . ALA A 1 97 ? -1.958 3.238 10.237 1.00 91.56 97 ALA A CA 1
ATOM 748 C C . ALA A 1 97 ? -2.544 4.502 10.894 1.00 91.56 97 ALA A C 1
ATOM 750 O O . ALA A 1 97 ? -3.445 4.383 11.719 1.00 91.56 97 ALA A O 1
ATOM 751 N N . ILE A 1 98 ? -2.043 5.698 10.559 1.00 91.81 98 ILE A N 1
ATOM 752 C CA . ILE A 1 98 ? -2.624 6.968 11.029 1.00 91.81 98 ILE A CA 1
ATOM 753 C C . ILE A 1 98 ? -3.902 7.305 10.257 1.00 91.81 98 ILE A C 1
ATOM 755 O O . ILE A 1 98 ? -4.891 7.680 10.875 1.00 91.81 98 ILE A O 1
ATOM 759 N N . ALA A 1 99 ? -3.914 7.124 8.935 1.00 91.19 99 ALA A N 1
ATOM 760 C CA . ALA A 1 99 ? -5.097 7.371 8.115 1.00 91.19 99 ALA A CA 1
ATOM 761 C C . ALA A 1 99 ? -6.289 6.513 8.569 1.00 91.19 99 ALA A C 1
ATOM 763 O O . ALA A 1 99 ? -7.379 7.042 8.741 1.00 91.19 99 ALA A O 1
ATOM 764 N N . GLU A 1 100 ? -6.063 5.233 8.868 1.00 90.75 100 GLU A N 1
ATOM 765 C CA . GLU A 1 100 ? -7.069 4.323 9.429 1.00 90.75 100 GLU A CA 1
ATOM 766 C C . GLU A 1 100 ? -7.572 4.772 10.811 1.00 90.75 100 GLU A C 1
ATOM 768 O O . GLU A 1 100 ? -8.745 4.602 11.128 1.00 90.75 100 GLU A O 1
ATOM 773 N N . GLN A 1 101 ? -6.713 5.381 11.639 1.00 89.50 101 GLN A N 1
ATOM 774 C CA . GLN A 1 101 ? -7.127 5.949 12.931 1.00 89.50 101 GLN A CA 1
ATOM 775 C C . GLN A 1 101 ? -7.979 7.212 12.765 1.00 89.50 101 GLN A C 1
ATOM 777 O O . GLN A 1 101 ? -8.882 7.449 13.570 1.00 89.50 101 GLN A O 1
ATOM 782 N N . ASP A 1 102 ? -7.678 8.020 11.749 1.00 92.56 102 ASP A N 1
ATOM 783 C CA . ASP A 1 102 ? -8.385 9.268 11.458 1.00 92.56 102 ASP A CA 1
ATOM 784 C C . ASP A 1 102 ? -9.709 9.015 10.714 1.00 92.56 102 ASP A C 1
ATOM 786 O O . ASP A 1 102 ? -10.697 9.722 10.933 1.00 92.56 102 ASP A O 1
ATOM 790 N N . PHE A 1 103 ? -9.737 8.003 9.845 1.00 91.50 103 PHE A N 1
ATOM 791 C CA . PHE A 1 103 ? -10.898 7.572 9.080 1.00 91.50 103 PHE A CA 1
ATOM 792 C C . PHE A 1 103 ? -10.827 6.065 8.792 1.00 91.50 103 PHE A C 1
ATOM 794 O O . PHE A 1 103 ? -10.075 5.610 7.924 1.00 91.50 103 PHE A O 1
ATOM 801 N N . ASP A 1 104 ? -11.655 5.309 9.510 1.00 91.69 104 ASP A N 1
ATOM 802 C CA . ASP A 1 104 ? -11.759 3.852 9.406 1.00 91.69 104 ASP A CA 1
ATOM 803 C C . ASP A 1 104 ? -12.110 3.424 7.969 1.00 91.69 104 ASP A C 1
ATOM 805 O O . ASP A 1 104 ? -13.080 3.911 7.380 1.00 91.69 104 ASP A O 1
ATOM 809 N N . GLY A 1 105 ? -11.299 2.546 7.379 1.00 92.81 105 GLY A N 1
ATOM 810 C CA . GLY A 1 105 ? -11.468 2.047 6.014 1.00 92.81 105 GLY A CA 1
ATOM 811 C C . GLY A 1 105 ? -10.778 2.868 4.919 1.00 92.81 105 GLY A C 1
ATOM 812 O O . GLY A 1 105 ? -10.829 2.476 3.751 1.00 92.81 105 GLY A O 1
ATOM 813 N N . SER A 1 106 ? -10.122 3.986 5.254 1.00 94.44 106 SER A N 1
ATOM 814 C CA . SER A 1 106 ? -9.360 4.807 4.295 1.00 94.44 106 SER A CA 1
ATOM 815 C C . SER A 1 106 ? -8.147 4.093 3.685 1.00 94.44 106 SER A C 1
ATOM 817 O O . SER A 1 106 ? -7.722 4.427 2.578 1.00 94.44 106 SER A O 1
ATOM 819 N N . GLY A 1 107 ? -7.618 3.074 4.356 1.00 94.19 107 GLY A N 1
ATOM 820 C CA . GLY A 1 107 ? -6.498 2.255 3.921 1.00 94.19 107 GLY A CA 1
ATOM 821 C C . GLY A 1 107 ? -6.774 1.481 2.633 1.00 94.19 107 GLY A C 1
ATOM 822 O O . GLY A 1 107 ? -5.836 1.262 1.865 1.00 94.19 107 GLY A O 1
ATOM 823 N N . ASP A 1 108 ? -8.039 1.175 2.305 1.00 94.62 108 ASP A N 1
ATOM 824 C CA . ASP A 1 108 ? -8.402 0.577 1.008 1.00 94.62 108 ASP A CA 1
ATOM 825 C C . ASP A 1 108 ? -7.912 1.434 -0.168 1.00 94.62 108 ASP A C 1
ATOM 827 O O . ASP A 1 108 ? -7.296 0.924 -1.108 1.00 94.62 108 ASP A O 1
ATOM 831 N N . LEU A 1 109 ? -8.097 2.756 -0.074 1.00 92.12 109 LEU A N 1
ATOM 832 C CA . LEU A 1 109 ? -7.657 3.709 -1.092 1.00 92.12 109 LEU A CA 1
ATOM 833 C C . LEU A 1 109 ? -6.131 3.734 -1.225 1.00 92.12 109 LEU A C 1
ATOM 835 O O . LEU A 1 109 ? -5.601 3.837 -2.332 1.00 92.12 109 LEU A O 1
ATOM 839 N N . CYS A 1 110 ? -5.413 3.625 -0.109 1.00 92.25 110 CYS A N 1
ATOM 840 C CA . CYS A 1 110 ? -3.955 3.572 -0.101 1.00 92.25 110 CYS A CA 1
ATOM 841 C C . CYS A 1 110 ? -3.451 2.287 -0.778 1.00 92.25 110 CYS A C 1
ATOM 843 O O . CYS A 1 110 ? -2.602 2.329 -1.675 1.00 92.25 110 CYS A O 1
ATOM 845 N N . ILE A 1 111 ? -4.020 1.146 -0.383 1.00 92.62 111 ILE A N 1
ATOM 846 C CA . ILE A 1 111 ? -3.687 -0.194 -0.883 1.00 92.62 111 ILE A CA 1
ATOM 847 C C . ILE A 1 111 ? -4.013 -0.318 -2.376 1.00 92.62 111 ILE A C 1
ATOM 849 O O . ILE A 1 111 ? -3.241 -0.940 -3.113 1.00 92.62 111 ILE A O 1
ATOM 853 N N . ARG A 1 112 ? -5.080 0.341 -2.854 1.00 89.62 112 ARG A N 1
ATOM 854 C CA . ARG A 1 112 ? -5.442 0.405 -4.279 1.00 89.62 112 ARG A CA 1
ATOM 855 C C . ARG A 1 112 ? -4.286 0.822 -5.175 1.00 89.62 112 ARG A C 1
ATOM 857 O O . ARG A 1 112 ? -4.141 0.268 -6.262 1.00 89.62 112 ARG A O 1
ATOM 864 N N . CYS A 1 113 ? -3.471 1.771 -4.726 1.00 86.62 113 CYS A N 1
ATOM 865 C CA . CYS A 1 113 ? -2.411 2.364 -5.539 1.00 86.62 113 CYS A CA 1
ATOM 866 C C . CYS A 1 113 ? -1.006 1.902 -5.150 1.00 86.62 113 CYS A C 1
ATOM 868 O O . CYS A 1 113 ? -0.118 1.918 -5.992 1.00 86.62 113 CYS A O 1
ATOM 870 N N . HIS A 1 114 ? -0.784 1.501 -3.898 1.00 90.44 114 HIS A N 1
ATOM 871 C CA . HIS A 1 114 ? 0.545 1.096 -3.427 1.00 90.44 114 HIS A CA 1
ATOM 872 C C . HIS A 1 114 ? 0.767 -0.422 -3.479 1.00 90.44 114 HIS A C 1
ATOM 874 O O . HIS A 1 114 ? 1.909 -0.881 -3.428 1.00 90.44 114 HIS A O 1
ATOM 880 N N . THR A 1 115 ? -0.311 -1.196 -3.635 1.00 88.12 115 THR A N 1
ATOM 881 C CA . THR A 1 115 ? -0.313 -2.663 -3.765 1.00 88.12 115 THR A CA 1
ATOM 882 C C . THR A 1 115 ? -1.450 -3.115 -4.689 1.00 88.12 115 THR A C 1
ATOM 884 O O . THR A 1 115 ? -2.299 -3.927 -4.331 1.00 88.12 115 THR A O 1
ATOM 887 N N . MET A 1 116 ? -1.474 -2.569 -5.902 1.00 86.38 116 MET A N 1
ATOM 888 C CA . MET A 1 116 ? -2.563 -2.676 -6.883 1.00 86.38 116 MET A CA 1
ATOM 889 C C . MET A 1 116 ? -2.962 -4.120 -7.195 1.00 86.38 116 MET A C 1
ATOM 891 O O . MET A 1 116 ? -4.145 -4.412 -7.323 1.00 86.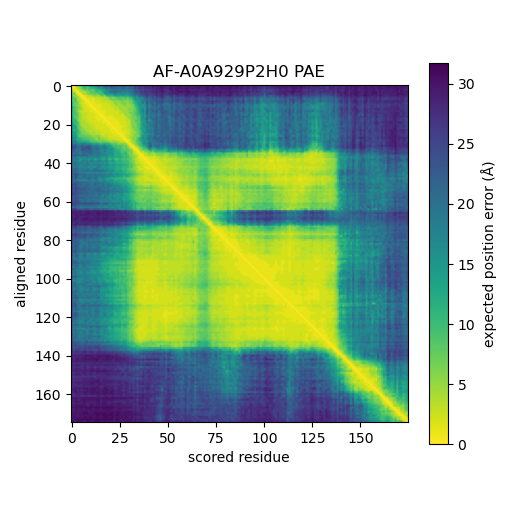38 116 MET A O 1
ATOM 895 N N . ALA A 1 117 ? -1.987 -5.032 -7.298 1.00 84.75 117 ALA A N 1
ATOM 896 C CA . ALA A 1 117 ? -2.259 -6.454 -7.513 1.00 84.75 117 ALA A CA 1
ATOM 897 C C . ALA A 1 117 ? -3.075 -7.043 -6.357 1.00 84.75 117 ALA A C 1
ATOM 899 O O . ALA A 1 117 ? -4.075 -7.712 -6.582 1.00 84.75 117 ALA A O 1
ATOM 900 N N . ALA A 1 118 ? -2.698 -6.722 -5.120 1.00 89.75 118 ALA A N 1
ATOM 901 C CA . ALA A 1 118 ? -3.424 -7.175 -3.948 1.00 89.75 118 ALA A CA 1
ATOM 902 C C . ALA A 1 118 ? -4.827 -6.581 -3.867 1.00 89.75 118 ALA A C 1
ATOM 904 O O . ALA A 1 118 ? -5.772 -7.302 -3.564 1.00 89.75 118 ALA A O 1
ATOM 905 N N . TRP A 1 119 ? -4.971 -5.291 -4.172 1.00 92.44 119 TRP A N 1
ATOM 906 C CA . TRP A 1 119 ? -6.281 -4.647 -4.207 1.00 92.44 119 TRP A CA 1
ATOM 907 C C . TRP A 1 119 ? -7.188 -5.280 -5.270 1.00 92.44 119 TRP A C 1
ATOM 909 O O . TRP A 1 119 ? -8.325 -5.634 -4.972 1.00 92.44 119 TRP A O 1
ATOM 919 N N . LEU A 1 120 ? -6.669 -5.517 -6.482 1.00 89.44 120 LEU A N 1
ATOM 920 C CA . LEU A 1 120 ? -7.405 -6.205 -7.549 1.00 89.44 120 LEU A CA 1
ATOM 921 C C . LEU A 1 120 ? -7.773 -7.646 -7.175 1.00 89.44 120 LEU A C 1
ATOM 923 O O . LEU A 1 120 ? -8.839 -8.118 -7.559 1.00 89.44 120 LEU A O 1
ATOM 927 N N . ASP A 1 121 ? -6.942 -8.320 -6.384 1.00 91.50 121 ASP A N 1
ATOM 928 C CA . ASP A 1 121 ? -7.228 -9.649 -5.835 1.00 91.50 121 ASP A CA 1
ATOM 929 C C . ASP A 1 121 ? -8.201 -9.617 -4.634 1.00 91.50 121 ASP A C 1
ATOM 931 O O . ASP A 1 121 ? -8.494 -10.665 -4.055 1.00 91.50 121 ASP A O 1
ATOM 935 N N . GLY A 1 122 ? -8.689 -8.440 -4.225 1.00 92.44 122 GLY A N 1
ATOM 936 C CA . GLY A 1 122 ? -9.610 -8.274 -3.095 1.00 92.44 122 GLY A CA 1
ATOM 937 C C . GLY A 1 122 ? -8.948 -8.393 -1.720 1.00 92.44 122 GLY A C 1
ATOM 938 O O . GLY A 1 122 ? -9.610 -8.711 -0.737 1.00 92.44 122 GLY A O 1
ATOM 939 N N . ARG A 1 123 ? -7.634 -8.167 -1.635 1.00 93.69 123 ARG A N 1
ATOM 940 C CA . ARG A 1 123 ? -6.830 -8.294 -0.405 1.00 93.69 123 ARG A CA 1
ATOM 941 C C . ARG A 1 123 ? -6.569 -6.955 0.282 1.00 93.69 123 ARG A C 1
ATOM 943 O O . ARG A 1 123 ? -5.642 -6.839 1.077 1.00 93.69 123 ARG A O 1
ATOM 950 N N . SER A 1 124 ? -7.383 -5.952 -0.029 1.00 93.44 124 SER A N 1
ATOM 951 C CA . SER A 1 124 ? -7.397 -4.660 0.652 1.00 93.44 124 SER A CA 1
ATOM 952 C C . SER A 1 124 ? -8.293 -4.616 1.880 1.00 93.44 124 SER A C 1
ATOM 954 O O . SER A 1 124 ? -8.254 -3.632 2.601 1.00 93.44 124 SER A O 1
ATOM 956 N N . THR A 1 125 ? -9.064 -5.673 2.142 1.00 93.25 125 THR A N 1
ATOM 957 C CA . THR A 1 125 ? -9.817 -5.853 3.386 1.00 93.25 125 THR A CA 1
ATOM 958 C C . THR A 1 125 ? -9.246 -7.048 4.160 1.00 93.25 125 THR A C 1
ATOM 960 O O . THR A 1 125 ? -9.212 -8.148 3.593 1.00 93.25 125 THR A O 1
ATOM 963 N N . PRO A 1 126 ? -8.812 -6.874 5.423 1.00 93.81 126 PRO A N 1
ATOM 964 C CA . PRO A 1 126 ? -8.915 -5.647 6.224 1.00 93.81 126 PRO A CA 1
ATOM 965 C C . PRO A 1 126 ? -8.011 -4.500 5.728 1.00 93.81 126 PRO A C 1
ATOM 967 O O . PRO A 1 126 ? -6.930 -4.743 5.183 1.00 93.81 126 PRO A O 1
ATOM 970 N N . THR A 1 127 ? -8.469 -3.256 5.899 1.00 93.81 127 THR A N 1
ATOM 971 C CA . THR A 1 127 ? -7.870 -2.032 5.313 1.00 93.81 127 THR A CA 1
ATOM 972 C C . THR A 1 127 ? -6.540 -1.603 5.922 1.00 93.81 127 THR A C 1
ATOM 974 O O . THR A 1 127 ? -5.867 -0.724 5.389 1.00 93.81 127 THR A O 1
ATOM 977 N N . ASP A 1 128 ? -6.088 -2.291 6.969 1.00 92.00 128 ASP A N 1
ATOM 978 C CA . ASP A 1 128 ? -4.755 -2.138 7.556 1.00 92.00 128 ASP A CA 1
ATOM 979 C C . ASP A 1 128 ? -3.647 -2.866 6.769 1.00 92.00 128 ASP A C 1
ATOM 981 O O . ASP A 1 128 ? -2.468 -2.763 7.113 1.00 92.00 128 ASP A O 1
ATOM 985 N N . GLY A 1 129 ? -4.009 -3.618 5.723 1.00 90.69 129 GLY A N 1
ATOM 986 C CA . GLY A 1 129 ? -3.078 -4.400 4.912 1.00 90.69 129 GLY A CA 1
ATOM 987 C C . GLY A 1 129 ? -2.721 -5.768 5.500 1.00 90.69 129 GLY A C 1
ATOM 988 O O . GLY A 1 129 ? -1.853 -6.457 4.964 1.00 90.69 129 GLY A O 1
ATOM 989 N N . SER A 1 130 ? -3.390 -6.216 6.563 1.00 91.62 130 SER A N 1
ATOM 990 C CA . SER A 1 130 ? -3.148 -7.529 7.183 1.00 91.62 130 SER A CA 1
ATOM 991 C C . SER A 1 130 ? -3.478 -8.722 6.271 1.00 91.62 130 SER A C 1
ATOM 993 O O . SER A 1 130 ? -2.939 -9.813 6.472 1.00 91.62 130 SER A O 1
ATOM 995 N N . ALA A 1 131 ? -4.309 -8.524 5.242 1.00 92.69 131 ALA A N 1
ATOM 996 C CA . ALA A 1 131 ? -4.611 -9.524 4.213 1.00 92.69 131 ALA A CA 1
ATOM 997 C C . ALA A 1 131 ? -3.559 -9.602 3.085 1.00 92.69 131 ALA A C 1
ATOM 999 O O . ALA A 1 131 ? -3.642 -10.475 2.210 1.00 92.69 131 ALA A O 1
ATOM 1000 N N . LEU A 1 132 ? -2.557 -8.717 3.083 1.00 90.69 132 LEU A N 1
ATOM 1001 C CA . LEU A 1 132 ? -1.484 -8.743 2.097 1.00 90.69 132 LEU A CA 1
ATOM 1002 C C . LEU A 1 132 ? -0.537 -9.924 2.313 1.00 90.69 132 LEU A C 1
ATOM 1004 O O . LEU A 1 132 ? -0.316 -10.414 3.419 1.00 90.69 132 LEU A O 1
ATOM 1008 N N . THR A 1 133 ? 0.075 -10.368 1.222 1.00 89.69 133 THR A N 1
ATOM 1009 C CA . THR A 1 133 ? 1.084 -11.421 1.237 1.00 89.69 133 THR A CA 1
ATOM 1010 C C . THR A 1 133 ? 2.468 -10.835 0.993 1.00 89.69 133 THR A C 1
ATOM 1012 O O . THR A 1 133 ? 2.642 -9.715 0.516 1.00 89.69 133 THR A O 1
ATOM 1015 N N . ILE A 1 134 ? 3.498 -11.641 1.245 1.00 79.19 134 ILE A N 1
ATOM 1016 C CA . ILE A 1 134 ? 4.881 -11.275 0.918 1.00 79.19 134 ILE A CA 1
ATOM 1017 C C . ILE A 1 134 ? 5.033 -10.941 -0.577 1.00 79.19 134 ILE A C 1
ATOM 1019 O O . ILE A 1 134 ? 5.853 -10.098 -0.927 1.00 79.19 134 ILE A O 1
ATOM 1023 N N . ALA A 1 135 ? 4.241 -11.553 -1.462 1.00 77.81 135 ALA A N 1
ATOM 1024 C CA . ALA A 1 135 ? 4.319 -11.281 -2.896 1.00 77.81 135 ALA A CA 1
ATOM 1025 C C . ALA A 1 135 ? 3.980 -9.819 -3.248 1.00 77.81 135 ALA A C 1
ATOM 1027 O O . ALA A 1 135 ? 4.487 -9.313 -4.245 1.00 77.81 135 ALA A O 1
ATOM 1028 N N . ASP A 1 136 ? 3.203 -9.130 -2.409 1.00 78.25 136 ASP A N 1
ATOM 1029 C CA . ASP A 1 136 ? 2.779 -7.736 -2.615 1.00 78.25 136 ASP A CA 1
ATOM 1030 C C . ASP A 1 136 ? 3.779 -6.724 -2.048 1.00 78.25 136 ASP A C 1
ATOM 1032 O O . ASP A 1 136 ? 3.769 -5.554 -2.422 1.00 78.25 136 ASP A O 1
ATOM 1036 N N . ALA A 1 137 ? 4.674 -7.187 -1.170 1.00 63.03 137 ALA A N 1
ATOM 1037 C CA . ALA A 1 137 ? 5.709 -6.388 -0.519 1.00 63.03 137 ALA A CA 1
ATOM 1038 C C . ALA A 1 137 ? 7.122 -6.641 -1.091 1.00 63.03 137 ALA A C 1
ATOM 1040 O O . ALA A 1 137 ? 8.101 -6.043 -0.642 1.00 63.03 137 ALA A O 1
ATOM 1041 N N . VAL A 1 138 ? 7.296 -7.547 -2.057 1.00 57.91 138 VAL A N 1
ATOM 1042 C CA . VAL A 1 138 ? 8.635 -7.932 -2.536 1.00 57.91 138 VAL A CA 1
ATOM 1043 C C . VAL A 1 138 ? 8.940 -7.380 -3.931 1.00 57.91 138 VAL A C 1
ATOM 1045 O O . VAL A 1 138 ? 8.438 -7.891 -4.931 1.00 57.91 138 VAL A O 1
ATOM 1048 N N . PRO A 1 139 ? 9.888 -6.435 -4.041 1.00 51.75 139 PRO A N 1
ATOM 1049 C CA . PRO A 1 139 ? 10.656 -6.214 -5.256 1.00 51.75 139 PRO A CA 1
ATOM 1050 C C . PRO A 1 139 ? 11.794 -7.233 -5.335 1.00 51.75 139 PRO A C 1
ATOM 1052 O O . PRO A 1 139 ? 12.446 -7.568 -4.345 1.00 51.75 139 PRO A O 1
ATOM 1055 N N . LYS A 1 140 ? 12.046 -7.743 -6.540 1.00 44.53 140 LYS A N 1
ATOM 1056 C CA . LYS A 1 140 ? 12.823 -8.972 -6.750 1.00 44.53 140 LYS A CA 1
ATOM 1057 C C . LYS A 1 140 ? 14.360 -8.836 -6.587 1.00 44.53 140 LYS A C 1
ATOM 1059 O O . LYS A 1 140 ? 15.050 -9.803 -6.895 1.00 44.53 140 LYS A O 1
ATOM 1064 N N . HIS A 1 141 ? 14.915 -7.708 -6.098 1.00 41.06 141 HIS A N 1
ATOM 1065 C CA . HIS A 1 141 ? 16.343 -7.571 -5.707 1.00 41.06 141 HIS A CA 1
ATOM 1066 C C . HIS A 1 141 ? 16.672 -6.338 -4.809 1.00 41.06 141 HIS A C 1
ATOM 1068 O O . HIS A 1 141 ? 15.781 -5.609 -4.377 1.00 41.06 141 HIS A O 1
ATOM 1074 N N . LYS A 1 142 ? 17.972 -6.126 -4.498 1.00 36.72 142 LYS A N 1
ATOM 1075 C CA . LYS A 1 142 ? 18.538 -5.073 -3.612 1.00 36.72 142 LYS A CA 1
ATOM 1076 C C . LYS A 1 142 ? 18.446 -3.632 -4.160 1.00 36.72 142 LYS A C 1
ATOM 1078 O O . LYS A 1 142 ? 18.400 -3.440 -5.365 1.00 36.72 142 LYS A O 1
ATOM 1083 N N . TRP A 1 143 ? 18.471 -2.666 -3.237 1.00 45.19 143 TRP A N 1
ATOM 1084 C CA . TRP A 1 143 ? 18.310 -1.213 -3.418 1.00 45.19 143 TRP A CA 1
ATOM 1085 C C . TRP A 1 143 ? 19.557 -0.495 -3.969 1.00 45.19 143 TRP A C 1
ATOM 1087 O O . TRP A 1 143 ? 20.666 -0.789 -3.519 1.00 45.19 143 TRP A O 1
ATOM 1097 N N . ASP A 1 144 ? 19.330 0.468 -4.873 1.00 47.09 144 ASP A N 1
ATOM 1098 C CA . ASP A 1 144 ? 20.241 1.566 -5.239 1.00 47.09 144 ASP A CA 1
ATOM 1099 C C . ASP A 1 144 ? 19.414 2.825 -5.606 1.00 47.09 144 ASP A C 1
ATOM 1101 O O . ASP A 1 144 ? 18.257 2.704 -6.021 1.00 47.09 144 ASP A O 1
ATOM 1105 N N . GLU A 1 145 ? 19.958 4.034 -5.417 1.00 44.47 145 GLU A N 1
ATOM 1106 C CA . GLU A 1 145 ? 19.224 5.296 -5.638 1.00 44.47 145 GLU A CA 1
ATOM 1107 C C . GLU A 1 145 ? 19.054 5.605 -7.140 1.00 44.47 145 GLU A C 1
ATOM 1109 O O . GLU A 1 145 ? 20.019 5.911 -7.839 1.00 44.47 145 GLU A O 1
ATOM 1114 N N . SER A 1 146 ? 17.811 5.616 -7.639 1.00 50.31 146 SER A N 1
ATOM 1115 C CA . SER A 1 146 ? 17.510 6.056 -9.011 1.00 50.31 146 SER A CA 1
ATOM 1116 C C . SER A 1 146 ? 17.371 7.582 -9.113 1.00 50.31 146 SER A C 1
ATOM 1118 O O . SER A 1 146 ? 16.594 8.196 -8.379 1.00 50.31 146 SER A O 1
ATOM 1120 N N . LYS A 1 147 ? 18.081 8.202 -10.068 1.00 51.44 147 LYS A N 1
ATOM 1121 C CA . LYS A 1 147 ? 17.956 9.639 -10.396 1.00 51.44 147 LYS A CA 1
ATOM 1122 C C . LYS A 1 147 ? 16.595 9.996 -10.998 1.00 51.44 147 LYS A C 1
ATOM 1124 O O . LYS A 1 147 ? 16.177 11.143 -10.874 1.00 51.44 147 LYS A O 1
ATOM 1129 N N . PHE A 1 148 ? 15.904 9.016 -11.584 1.00 54.75 148 PHE A N 1
ATOM 1130 C CA . PHE A 1 148 ? 14.568 9.169 -12.166 1.00 54.75 148 PHE A CA 1
ATOM 1131 C C . PHE A 1 148 ? 13.538 9.672 -11.137 1.00 54.75 148 PHE A C 1
ATOM 1133 O O . PHE A 1 148 ? 12.626 10.404 -11.481 1.00 54.75 148 PHE A O 1
ATOM 1140 N N . HIS A 1 149 ? 13.739 9.394 -9.845 1.00 50.28 149 HIS A N 1
ATOM 1141 C CA . HIS A 1 149 ? 12.898 9.908 -8.753 1.00 50.28 149 HIS A CA 1
ATOM 1142 C C . HIS A 1 149 ? 12.868 11.406 -8.557 1.00 50.28 149 HIS A C 1
ATOM 1144 O O . HIS A 1 149 ? 11.985 11.924 -7.878 1.00 50.28 149 HIS A O 1
ATOM 1150 N N . ARG A 1 150 ? 13.910 12.084 -9.027 1.00 48.94 150 ARG A N 1
ATOM 1151 C CA . ARG A 1 150 ? 14.019 13.534 -8.907 1.00 48.94 150 ARG A CA 1
ATOM 1152 C C . ARG A 1 150 ? 13.607 14.220 -10.205 1.00 48.94 150 ARG A C 1
ATOM 1154 O O . ARG A 1 150 ? 13.754 15.435 -10.299 1.00 48.94 150 ARG A O 1
ATOM 1161 N N . ASP A 1 151 ? 13.124 13.444 -11.173 1.00 55.44 151 ASP A N 1
ATOM 1162 C CA . ASP A 1 151 ? 12.661 13.921 -12.462 1.00 55.44 151 ASP A CA 1
ATOM 1163 C C . ASP A 1 151 ? 11.131 14.049 -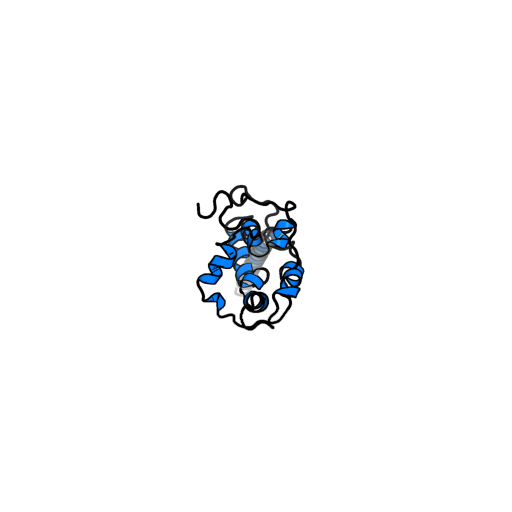12.473 1.00 55.44 151 ASP A C 1
ATOM 1165 O O . ASP A 1 151 ? 10.412 13.250 -11.874 1.00 55.44 151 ASP A O 1
ATOM 1169 N N . VAL A 1 152 ? 10.636 15.076 -13.159 1.00 45.88 152 VAL A N 1
ATOM 1170 C CA . VAL A 1 152 ? 9.205 15.308 -13.372 1.00 45.88 152 VAL A CA 1
ATOM 1171 C C . VAL A 1 152 ? 8.585 14.236 -14.276 1.00 45.88 152 VAL A C 1
ATOM 1173 O O . VAL A 1 152 ? 7.398 13.937 -14.143 1.00 45.88 152 VAL A O 1
ATOM 1176 N N . ASP A 1 153 ? 9.392 13.588 -15.117 1.00 50.03 153 ASP A N 1
ATOM 1177 C CA . ASP A 1 153 ? 8.977 12.497 -16.001 1.00 50.03 153 ASP A CA 1
ATOM 1178 C C . ASP A 1 153 ? 8.510 11.255 -15.218 1.00 50.03 153 ASP A C 1
ATOM 1180 O O . ASP A 1 153 ? 7.722 10.450 -15.723 1.00 50.03 153 ASP A O 1
ATOM 1184 N N . PHE A 1 154 ? 8.904 11.125 -13.943 1.00 59.38 154 PHE A N 1
ATOM 1185 C CA . PHE A 1 154 ? 8.387 10.095 -13.039 1.00 59.38 154 PHE A CA 1
ATOM 1186 C C . PHE A 1 154 ? 6.863 10.170 -12.902 1.00 59.38 154 PHE A C 1
ATOM 1188 O O . PHE A 1 154 ? 6.187 9.140 -12.916 1.00 59.38 154 PHE A O 1
ATOM 1195 N N . CYS A 1 155 ? 6.303 11.378 -12.845 1.00 46.84 155 CYS A N 1
ATOM 1196 C CA . CYS A 1 155 ? 4.862 11.590 -12.757 1.00 46.84 155 CYS A CA 1
ATOM 1197 C C . CYS A 1 155 ? 4.145 11.062 -14.012 1.00 46.84 155 CYS A C 1
ATOM 1199 O O . CYS A 1 155 ? 3.068 10.480 -13.902 1.00 46.84 155 CYS A O 1
ATOM 1201 N N . GLY A 1 156 ? 4.764 11.195 -15.193 1.00 48.66 156 GLY A N 1
ATOM 1202 C CA . GLY A 1 156 ? 4.226 10.720 -16.473 1.00 48.66 156 GLY A CA 1
ATOM 1203 C C . GLY A 1 156 ? 4.057 9.202 -16.534 1.00 48.66 156 GLY A C 1
ATOM 1204 O O . GLY A 1 156 ? 3.102 8.716 -17.121 1.00 48.66 156 GLY A O 1
ATOM 1205 N N . SER A 1 157 ? 4.878 8.432 -15.816 1.00 55.09 157 SER A N 1
ATOM 1206 C CA . SER A 1 157 ? 4.750 6.965 -15.785 1.00 55.09 157 SER A CA 1
ATOM 1207 C C . SER A 1 157 ? 3.416 6.450 -15.216 1.00 55.09 157 SER A C 1
ATOM 1209 O O . SER A 1 157 ? 3.058 5.293 -15.438 1.00 55.09 157 SER A O 1
ATOM 1211 N N . CYS A 1 158 ? 2.676 7.296 -14.488 1.00 49.91 158 CYS A N 1
ATOM 1212 C CA . CYS A 1 158 ? 1.354 6.980 -13.939 1.00 49.91 158 CYS A CA 1
ATOM 1213 C C . CYS A 1 158 ? 0.271 8.016 -14.282 1.00 49.91 158 CYS A C 1
ATOM 1215 O O . CYS A 1 158 ? -0.907 7.700 -14.155 1.00 49.91 158 CYS A O 1
ATOM 1217 N N . HIS A 1 159 ? 0.633 9.233 -14.700 1.00 56.69 159 HIS A N 1
ATOM 1218 C CA . HIS A 1 159 ? -0.318 10.267 -15.129 1.00 56.69 159 HIS A CA 1
ATOM 1219 C C . HIS A 1 159 ? -0.438 10.402 -16.653 1.00 56.69 159 HIS A C 1
ATOM 1221 O O . HIS A 1 159 ? -1.395 11.011 -17.119 1.00 56.69 159 HIS A O 1
ATOM 1227 N N . ASP A 1 160 ? 0.474 9.804 -17.420 1.00 55.25 160 ASP A N 1
ATOM 1228 C CA . ASP A 1 160 ? 0.398 9.671 -18.879 1.00 55.25 160 ASP A CA 1
ATOM 1229 C C . ASP A 1 160 ? 0.122 8.204 -19.245 1.00 55.25 160 ASP A C 1
ATOM 1231 O O . ASP A 1 160 ? 0.910 7.507 -19.888 1.00 55.25 160 ASP A O 1
ATOM 1235 N N . VAL A 1 161 ? -1.002 7.685 -18.740 1.00 53.28 161 VAL A N 1
ATOM 1236 C CA . VAL A 1 161 ? -1.442 6.311 -19.017 1.00 53.28 161 VAL A CA 1
ATOM 1237 C C . VAL A 1 161 ? -2.135 6.280 -20.374 1.00 53.28 161 VAL A C 1
ATOM 1239 O O . VAL A 1 161 ? -3.349 6.103 -20.482 1.00 53.28 161 VAL A O 1
ATOM 1242 N N . SER A 1 162 ? -1.363 6.465 -21.437 1.00 52.78 162 SER A N 1
ATOM 1243 C CA . SER A 1 162 ? -1.847 6.190 -22.781 1.00 52.78 162 SER A CA 1
ATOM 1244 C C . SER A 1 162 ? -1.990 4.674 -22.962 1.00 52.78 162 SER A C 1
ATOM 1246 O O . SER A 1 162 ? -1.122 3.870 -22.613 1.00 52.78 162 SER A O 1
ATOM 1248 N N . ASN A 1 163 ? -3.141 4.244 -23.480 1.00 48.59 163 ASN A N 1
ATOM 1249 C CA . ASN A 1 163 ? -3.363 2.840 -23.808 1.00 48.59 163 ASN A CA 1
ATOM 1250 C C . ASN A 1 163 ? -2.426 2.468 -24.975 1.00 48.59 163 ASN A C 1
ATOM 1252 O O . ASN A 1 163 ? -2.597 3.028 -26.057 1.00 48.59 163 ASN A O 1
ATOM 1256 N N . PRO A 1 164 ? -1.503 1.497 -24.842 1.00 55.44 164 PRO A N 1
ATOM 1257 C CA . PRO A 1 164 ? -0.507 1.200 -25.878 1.00 55.44 164 PRO A CA 1
ATOM 1258 C C . PRO A 1 164 ? -1.109 0.680 -27.196 1.00 55.44 164 PRO A C 1
ATOM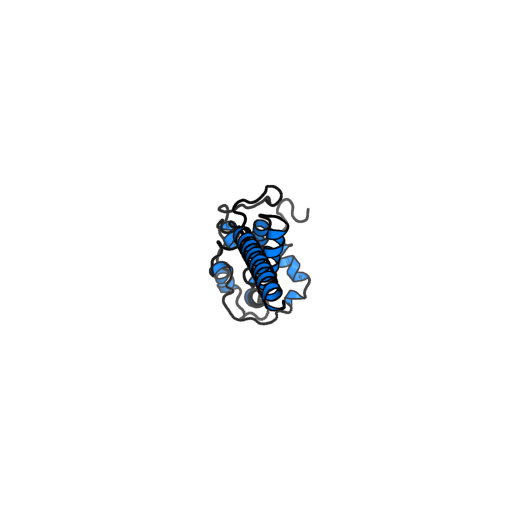 1260 O O . PRO A 1 164 ? -0.410 0.591 -28.202 1.00 55.44 164 PRO A O 1
ATOM 1263 N N . VAL A 1 165 ? -2.401 0.335 -27.212 1.00 49.22 165 VAL A N 1
ATOM 1264 C CA . VAL A 1 165 ? -3.137 -0.117 -28.401 1.00 49.22 165 VAL A CA 1
ATOM 1265 C C . VAL A 1 165 ? -3.770 1.047 -29.175 1.00 49.22 165 VAL A C 1
ATOM 1267 O O . VAL A 1 165 ? -3.941 0.937 -30.387 1.00 49.22 165 VAL A O 1
ATOM 1270 N N . VAL A 1 166 ? -4.121 2.157 -28.514 1.00 57.84 166 VAL A N 1
ATOM 1271 C CA . VAL A 1 166 ? -4.835 3.291 -29.148 1.00 57.84 166 VAL A CA 1
ATOM 1272 C C . VAL A 1 166 ? -4.172 4.658 -28.939 1.00 57.84 166 VAL A C 1
ATOM 1274 O O . VAL A 1 166 ? -4.592 5.630 -29.561 1.00 57.84 166 VAL A O 1
ATOM 1277 N N . GLY A 1 167 ? -3.130 4.741 -28.112 1.00 61.31 167 GLY A N 1
ATOM 1278 C CA . GLY A 1 167 ? -2.424 5.973 -27.768 1.00 61.31 167 GLY A CA 1
ATOM 1279 C C . GLY A 1 167 ? -3.376 7.079 -27.316 1.00 61.31 167 GLY A C 1
ATOM 1280 O O . GLY A 1 167 ? -4.340 6.833 -26.586 1.00 61.31 167 GLY A O 1
ATOM 1281 N N . ASP A 1 168 ? -3.146 8.279 -27.845 1.00 59.19 168 ASP A N 1
ATOM 1282 C CA . ASP A 1 168 ? -3.923 9.483 -27.537 1.00 59.19 168 ASP A CA 1
ATOM 1283 C C . ASP A 1 168 ? -5.323 9.524 -28.162 1.00 59.19 168 ASP A C 1
ATOM 1285 O O . ASP A 1 168 ? -6.044 10.510 -28.024 1.00 59.19 168 ASP A O 1
ATOM 1289 N N . LEU A 1 169 ? -5.723 8.466 -28.868 1.00 59.56 169 LEU A N 1
ATOM 1290 C CA . LEU A 1 169 ? -7.018 8.379 -29.541 1.00 59.56 169 LEU A CA 1
ATOM 1291 C C . LEU A 1 169 ? -8.115 7.804 -28.632 1.00 59.56 169 LEU A C 1
ATOM 1293 O O . LEU A 1 169 ? -9.257 7.643 -29.072 1.00 59.56 169 LEU A O 1
ATOM 1297 N N . ALA A 1 170 ? -7.785 7.471 -27.380 1.00 55.03 170 ALA A N 1
ATOM 1298 C CA . ALA A 1 170 ? -8.765 7.044 -26.393 1.00 55.03 170 ALA A CA 1
ATOM 1299 C C . ALA A 1 170 ? -9.753 8.190 -26.084 1.00 55.03 170 ALA A C 1
ATOM 1301 O O . ALA A 1 170 ? -9.327 9.322 -25.835 1.00 55.03 170 ALA A O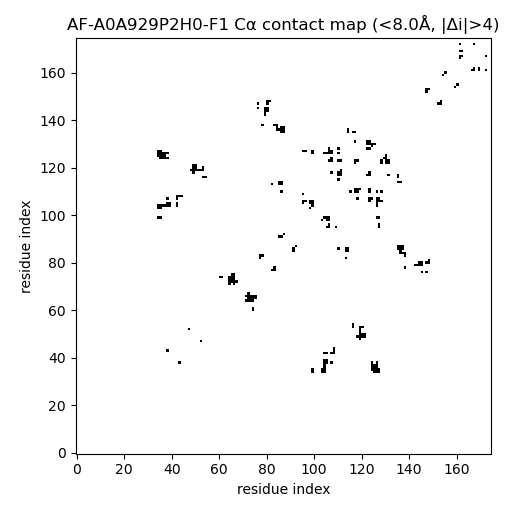 1
ATOM 1302 N N . PRO A 1 171 ? -11.074 7.928 -26.064 1.00 48.28 171 PRO A N 1
ATOM 1303 C CA . PRO A 1 171 ? -12.040 8.913 -25.594 1.00 48.28 171 PRO A CA 1
ATOM 1304 C C . PRO A 1 171 ? -11.682 9.368 -24.167 1.00 48.28 171 PRO A C 1
ATOM 1306 O O . PRO A 1 171 ? -11.564 8.527 -23.279 1.00 48.28 171 PRO A O 1
ATOM 1309 N N . ASN A 1 172 ? -11.548 10.686 -23.964 1.00 48.22 172 ASN A N 1
ATOM 1310 C CA . ASN A 1 172 ? -11.150 11.369 -22.716 1.00 48.22 172 ASN A CA 1
ATOM 1311 C C . ASN A 1 172 ? -9.650 11.380 -22.364 1.00 48.22 172 ASN A C 1
ATOM 1313 O O . ASN A 1 172 ? -9.313 11.552 -21.194 1.00 48.22 172 ASN A O 1
ATOM 1317 N N . ASN A 1 173 ? -8.738 11.260 -23.334 1.00 48.19 173 ASN A N 1
ATOM 1318 C CA . ASN A 1 173 ? -7.336 11.569 -23.047 1.00 48.19 173 ASN A CA 1
ATOM 1319 C C . ASN A 1 173 ? -7.154 13.078 -22.766 1.00 48.19 173 ASN A C 1
ATOM 1321 O O . ASN A 1 173 ? -7.431 13.907 -23.635 1.00 48.19 173 ASN A O 1
ATOM 1325 N N . GLY A 1 174 ? -6.712 13.424 -21.552 1.00 55.34 174 GLY A N 1
ATOM 1326 C CA . GLY A 1 174 ? -6.404 14.798 -21.132 1.00 55.34 174 GLY A CA 1
ATOM 1327 C C . GLY A 1 174 ? -7.593 15.698 -20.753 1.00 55.34 174 GLY A C 1
ATOM 1328 O O . GLY A 1 174 ? -7.437 16.919 -20.804 1.00 55.34 174 GLY A O 1
ATOM 1329 N N . ALA A 1 175 ? -8.757 15.135 -20.401 1.00 42.62 175 ALA A N 1
ATOM 1330 C CA . ALA A 1 175 ? -9.925 15.881 -19.904 1.00 42.62 175 ALA A CA 1
ATOM 1331 C C . ALA A 1 175 ? -10.085 15.790 -18.380 1.00 42.62 175 ALA A C 1
ATOM 1333 O O . ALA A 1 175 ? -9.820 14.699 -17.827 1.00 42.62 175 ALA A O 1
#

Foldseek 3Di:
DVVVVVVVVVVVVVVVVVVVVVVVVVVVVPPDDDQAQDADPVQDDDDDAAPNDADDDCVVVCVPQPPPDPPGNPVVQCLQDCLLQLQADVVLLVVQVVVCVVPHNNLLNSCCRSQVNCRSNVQCPSSSSPSPDVVSRDRPDDHDHHPCHVDPCVVCVPLVPADPVQGCNPPPDPD

Secondary structure (DSSP, 8-state):
-THHHHHHHHHHHHHHHHHHHHHHHHHHHH------SS--TTT---SS-TTS--PPPTHHHHTTS-TT-SS--HHHHHHTSSGGGGGG-HHHHHHHHHHHHHSTTTHHHHHHHHSHHHHHTTTT-STTTTT--HHHH--SS-----GGGGSTHHHHHHH---BTTTBTTSTTTT-

Radius of gyration: 26.01 Å; Cα contacts (8 Å, |Δi|>4): 165; chains: 1; bounding box: 41×27×98 Å

Mean predicted aligned error: 14.55 Å